Protein AF-A0A0C2HAP1-F1 (afdb_monomer_lite)

Foldseek 3Di:
DQCVVVVDDQADPPDPVVVVCVVCVVLPDQDGGDRDPPDPDDVLVVVLSVQCRDSDPVSRDDPVVSVVSCCVRVVD

Structure (mmCIF, N/CA/C/O backbone):
data_AF-A0A0C2HAP1-F1
#
_entry.id   AF-A0A0C2HAP1-F1
#
loop_
_atom_site.group_PDB
_atom_site.id
_atom_site.type_symbol
_atom_site.label_atom_id
_atom_site.label_alt_id
_atom_site.label_comp_id
_atom_site.label_asym_id
_atom_site.label_entity_id
_atom_site.label_seq_id
_atom_site.pdbx_PDB_ins_code
_atom_site.Cartn_x
_atom_site.Cartn_y
_atom_site.Cartn_z
_atom_site.occupancy
_atom_site.B_iso_or_equiv
_atom_site.auth_seq_id
_atom_site.auth_comp_id
_atom_site.auth_asym_id
_atom_site.auth_atom_id
_atom_site.pdbx_PDB_model_num
ATOM 1 N N . MET A 1 1 ? -2.601 -4.298 5.768 1.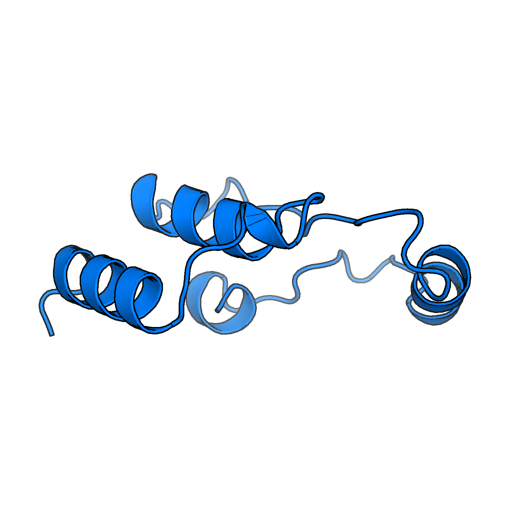00 78.25 1 MET A N 1
ATOM 2 C CA . MET A 1 1 ? -3.962 -3.734 5.942 1.00 78.25 1 MET A CA 1
ATOM 3 C C . MET A 1 1 ? -4.952 -4.375 4.978 1.00 78.25 1 MET A C 1
ATOM 5 O O . MET A 1 1 ? -5.872 -5.011 5.467 1.00 78.25 1 MET A O 1
ATOM 9 N N . TYR A 1 2 ? -4.727 -4.299 3.656 1.00 84.44 2 TYR A N 1
ATOM 10 C CA . TYR A 1 2 ? -5.565 -4.977 2.652 1.00 84.44 2 TYR A CA 1
ATOM 11 C C . TYR A 1 2 ? -5.811 -6.456 2.991 1.00 84.44 2 TYR A C 1
ATOM 13 O O . TYR A 1 2 ? -6.952 -6.857 3.177 1.00 84.44 2 TYR A O 1
ATOM 21 N N . GLU A 1 3 ? -4.745 -7.244 3.152 1.00 85.81 3 GLU A N 1
ATOM 22 C CA . GLU A 1 3 ? -4.868 -8.697 3.336 1.00 85.81 3 GLU A CA 1
ATOM 23 C C . GLU A 1 3 ? -5.654 -9.087 4.592 1.00 85.81 3 GLU A C 1
ATOM 25 O O . GLU A 1 3 ? -6.448 -10.021 4.571 1.00 85.81 3 GLU A O 1
ATOM 30 N N . ILE A 1 4 ? -5.510 -8.315 5.670 1.00 83.56 4 ILE A N 1
ATOM 31 C CA . ILE A 1 4 ? -6.258 -8.520 6.915 1.00 83.56 4 ILE A CA 1
ATOM 32 C C . ILE A 1 4 ? -7.752 -8.259 6.686 1.00 83.56 4 ILE A C 1
ATOM 34 O O . ILE A 1 4 ? -8.588 -9.061 7.093 1.00 83.56 4 ILE A O 1
ATOM 38 N N . ILE A 1 5 ? -8.075 -7.154 6.012 1.00 78.00 5 ILE A N 1
ATOM 39 C CA . ILE A 1 5 ? -9.446 -6.684 5.792 1.00 78.00 5 ILE A CA 1
ATOM 40 C C . ILE A 1 5 ? -10.186 -7.570 4.782 1.00 78.00 5 ILE A C 1
ATOM 42 O O . ILE A 1 5 ? -11.323 -7.976 5.019 1.00 78.00 5 ILE A O 1
ATOM 46 N N . PHE A 1 6 ? -9.537 -7.917 3.672 1.00 78.25 6 PHE A N 1
ATOM 47 C CA . PHE A 1 6 ? -10.147 -8.706 2.604 1.00 78.25 6 PHE A CA 1
ATOM 48 C C . PHE A 1 6 ? -9.935 -10.212 2.767 1.00 78.25 6 PHE A C 1
ATOM 50 O O . PHE A 1 6 ? -10.626 -10.982 2.102 1.00 78.25 6 PHE A O 1
ATOM 57 N N . ARG A 1 7 ? -9.058 -10.655 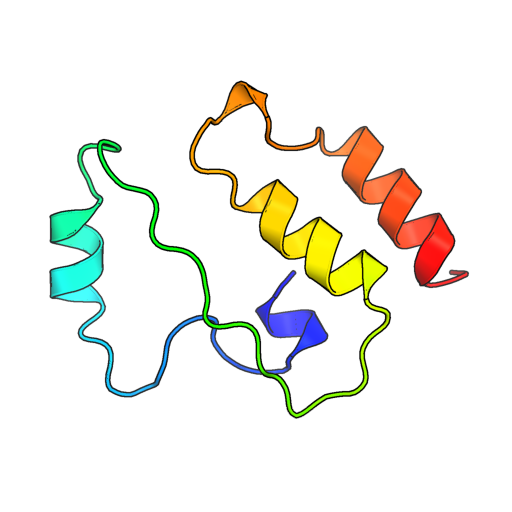3.681 1.00 83.38 7 ARG A N 1
ATOM 58 C CA . ARG A 1 7 ? -8.655 -12.068 3.852 1.00 83.38 7 ARG A CA 1
ATOM 59 C C . ARG A 1 7 ? -8.215 -12.683 2.520 1.00 83.38 7 ARG A C 1
ATOM 61 O O . ARG A 1 7 ? -8.607 -13.797 2.189 1.00 83.38 7 ARG A O 1
ATOM 68 N N . ALA A 1 8 ? -7.477 -11.897 1.743 1.00 84.25 8 ALA A N 1
ATOM 69 C CA . ALA A 1 8 ? -7.066 -12.207 0.383 1.00 84.25 8 ALA A CA 1
ATOM 70 C C . ALA A 1 8 ? -5.850 -11.367 -0.014 1.00 84.25 8 ALA A C 1
ATOM 72 O O . ALA A 1 8 ? -5.635 -10.280 0.531 1.00 84.25 8 ALA A O 1
ATOM 73 N N . LEU A 1 9 ? -5.087 -11.849 -0.991 1.00 87.06 9 LEU A N 1
ATOM 74 C CA . LEU A 1 9 ? -3.943 -11.118 -1.519 1.00 87.06 9 LEU A CA 1
ATOM 75 C C . LEU A 1 9 ? -4.392 -9.904 -2.360 1.00 87.06 9 LEU A C 1
ATOM 77 O O . LEU A 1 9 ? -5.460 -9.934 -2.973 1.00 87.06 9 LEU A O 1
ATOM 81 N N . PRO A 1 10 ? -3.598 -8.815 -2.374 1.00 84.56 10 PRO A N 1
ATOM 82 C CA . PRO A 1 10 ? -3.928 -7.568 -3.076 1.00 84.56 10 PRO A CA 1
ATOM 83 C C . PRO A 1 10 ? -3.937 -7.674 -4.604 1.00 84.56 10 PRO A C 1
ATOM 85 O O . PRO A 1 10 ? -4.540 -6.828 -5.271 1.00 84.56 10 PRO A O 1
ATOM 88 N N . PHE A 1 11 ? -3.258 -8.681 -5.147 1.00 87.94 11 PHE A N 1
ATOM 89 C CA . PHE A 1 11 ? -3.158 -8.935 -6.576 1.00 87.94 11 PHE A CA 1
ATOM 90 C C . PHE A 1 11 ? -3.789 -10.292 -6.902 1.00 87.94 11 PHE A C 1
ATOM 92 O O . PHE A 1 11 ? -3.682 -11.202 -6.078 1.00 87.94 11 PHE A O 1
ATOM 99 N N . PRO A 1 12 ? -4.441 -10.439 -8.070 1.00 86.62 12 PRO A N 1
ATOM 100 C CA . PRO A 1 12 ? -4.979 -11.721 -8.515 1.00 86.62 12 PRO A CA 1
ATOM 101 C C . PRO A 1 12 ? -3.911 -12.814 -8.559 1.00 86.62 12 PRO A C 1
ATOM 103 O O . PRO A 1 12 ? -2.768 -12.533 -8.920 1.00 86.62 12 PRO A O 1
ATOM 106 N N . ASP A 1 13 ? -4.307 -14.063 -8.315 1.00 87.50 13 ASP A N 1
ATOM 107 C CA . ASP A 1 13 ? -3.404 -15.226 -8.345 1.00 87.50 13 ASP A CA 1
ATOM 108 C C . ASP A 1 13 ? -2.730 -15.435 -9.713 1.00 87.50 13 ASP A C 1
ATOM 110 O O . ASP A 1 13 ? -1.674 -16.052 -9.810 1.00 87.50 13 ASP A O 1
ATOM 114 N N . THR A 1 14 ? -3.312 -14.891 -10.784 1.00 90.31 14 THR A N 1
ATOM 115 C CA . THR A 1 14 ? -2.753 -14.922 -12.144 1.00 90.31 14 THR A CA 1
ATOM 116 C C . THR A 1 14 ? -1.670 -13.867 -12.389 1.00 90.31 14 THR A C 1
ATOM 118 O O . THR A 1 14 ? -1.166 -13.763 -13.506 1.00 90.31 14 THR A O 1
ATOM 121 N N . THR A 1 15 ? -1.351 -13.028 -11.402 1.00 91.69 15 THR A N 1
ATOM 122 C CA . THR A 1 15 ? -0.361 -11.956 -11.553 1.00 91.69 15 THR A CA 1
ATOM 123 C C . THR A 1 15 ? 1.046 -12.535 -11.479 1.00 91.69 15 THR A C 1
ATOM 125 O O . THR A 1 15 ? 1.432 -13.093 -10.454 1.00 91.69 15 THR A O 1
ATOM 128 N N . ASP A 1 16 ? 1.847 -12.341 -12.528 1.00 93.81 16 ASP A N 1
ATOM 129 C CA . ASP A 1 16 ? 3.288 -12.591 -12.463 1.00 93.81 16 ASP A CA 1
ATOM 130 C C . ASP A 1 16 ? 3.943 -11.535 -11.558 1.00 93.81 16 ASP A C 1
ATOM 132 O O . ASP A 1 16 ? 4.178 -10.387 -11.950 1.00 93.81 16 ASP A O 1
ATOM 136 N N . ILE A 1 17 ? 4.199 -11.926 -10.310 1.00 92.31 17 ILE A N 1
ATOM 137 C CA . ILE A 1 1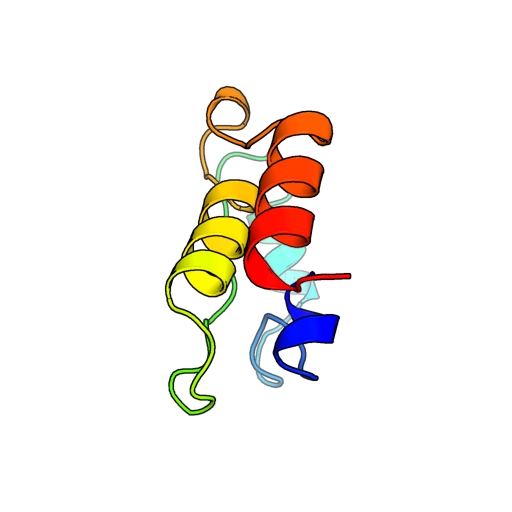7 ? 4.770 -11.045 -9.291 1.00 92.31 17 ILE A CA 1
ATOM 138 C C . ILE A 1 17 ? 6.196 -10.624 -9.655 1.00 92.31 17 ILE A C 1
ATOM 140 O O . ILE A 1 17 ? 6.578 -9.488 -9.378 1.00 92.31 17 ILE A O 1
ATOM 144 N N . THR A 1 18 ? 6.977 -11.492 -10.301 1.00 95.38 18 THR A N 1
ATOM 145 C CA . THR A 1 18 ? 8.351 -11.172 -10.697 1.00 95.38 18 THR A CA 1
ATOM 146 C C . THR A 1 18 ? 8.354 -10.079 -11.759 1.00 95.38 18 THR A C 1
ATOM 148 O O . THR A 1 18 ? 9.042 -9.070 -11.596 1.00 95.38 18 THR A O 1
ATOM 151 N N . ALA A 1 19 ? 7.527 -10.220 -12.797 1.00 94.81 19 ALA A N 1
ATOM 152 C CA . ALA A 1 19 ? 7.377 -9.194 -13.825 1.00 94.81 19 ALA A CA 1
ATOM 153 C C . ALA A 1 19 ? 6.835 -7.873 -13.250 1.00 94.81 19 ALA A C 1
ATOM 155 O O . ALA A 1 19 ? 7.309 -6.791 -13.608 1.00 94.81 19 ALA A O 1
ATOM 156 N N . LEU A 1 20 ? 5.872 -7.948 -12.324 1.00 92.44 20 LEU A N 1
ATOM 157 C CA . LEU A 1 20 ? 5.324 -6.774 -11.649 1.00 92.44 20 LEU A CA 1
ATOM 158 C C . LEU A 1 20 ? 6.408 -6.013 -10.876 1.00 92.44 20 LEU A C 1
ATOM 160 O O . LEU A 1 20 ? 6.543 -4.806 -11.077 1.00 92.44 20 LEU A O 1
ATOM 164 N N . VAL A 1 21 ? 7.185 -6.700 -10.033 1.00 92.69 21 VAL A N 1
ATOM 165 C CA . VAL A 1 21 ? 8.264 -6.089 -9.237 1.00 92.69 21 VAL A CA 1
ATOM 166 C C . VAL A 1 21 ? 9.292 -5.418 -10.143 1.00 92.69 21 VAL A C 1
ATOM 168 O O . VAL A 1 21 ? 9.630 -4.256 -9.919 1.00 92.69 21 VAL A O 1
ATOM 171 N N . GLU A 1 22 ? 9.721 -6.095 -11.210 1.00 95.81 22 GLU A N 1
ATOM 172 C CA . GLU A 1 22 ? 10.648 -5.520 -12.189 1.00 95.81 22 GLU A CA 1
ATOM 173 C C . GLU A 1 22 ? 10.098 -4.243 -12.837 1.00 95.81 22 GLU A C 1
ATOM 175 O O . GLU A 1 22 ? 10.846 -3.291 -13.058 1.00 95.81 22 GLU A O 1
ATOM 180 N N . SER A 1 23 ? 8.788 -4.185 -13.090 1.00 93.00 23 SER A N 1
ATOM 181 C CA . SER A 1 23 ? 8.144 -3.029 -13.723 1.00 93.00 23 SER A CA 1
ATOM 182 C C . SER A 1 23 ? 7.964 -1.805 -12.815 1.00 93.00 23 SER A C 1
ATOM 184 O O . SER A 1 23 ? 7.749 -0.708 -13.332 1.00 93.00 23 SER A O 1
ATOM 186 N N . ILE A 1 24 ? 8.019 -1.981 -11.487 1.00 91.44 24 ILE A N 1
ATOM 187 C CA . ILE A 1 24 ? 7.801 -0.907 -10.496 1.00 91.44 24 ILE A CA 1
ATOM 188 C C . ILE A 1 24 ? 9.061 -0.546 -9.703 1.00 91.44 24 ILE A C 1
ATOM 190 O O . ILE A 1 24 ? 9.027 0.381 -8.894 1.00 91.44 24 ILE A O 1
ATOM 194 N N . LYS A 1 25 ? 10.170 -1.271 -9.904 1.00 92.31 25 LYS A N 1
ATOM 195 C CA . LYS A 1 25 ? 11.396 -1.142 -9.098 1.00 92.31 25 LYS A CA 1
ATOM 196 C C . LYS A 1 25 ? 12.018 0.254 -9.113 1.00 92.31 25 LYS A C 1
ATOM 198 O O . LYS A 1 25 ? 12.684 0.632 -8.157 1.00 92.31 25 LYS A O 1
ATOM 203 N N . ASP A 1 26 ? 11.816 1.004 -10.193 1.00 90.56 26 ASP A N 1
ATOM 204 C CA . ASP A 1 26 ? 12.351 2.357 -10.361 1.00 90.56 26 ASP A CA 1
ATOM 205 C C . ASP A 1 26 ? 11.490 3.434 -9.678 1.00 90.56 26 ASP A C 1
ATOM 207 O O . ASP A 1 26 ? 11.855 4.608 -9.671 1.00 90.56 26 ASP A O 1
ATOM 211 N N . GLY A 1 27 ? 10.346 3.049 -9.102 1.00 84.94 27 GLY A N 1
ATOM 212 C CA . GLY A 1 27 ? 9.416 3.958 -8.439 1.00 84.94 27 GLY A CA 1
ATOM 213 C C . GLY A 1 27 ? 8.655 4.890 -9.386 1.00 84.94 27 GLY A C 1
ATOM 214 O O . GLY A 1 27 ? 7.888 5.725 -8.912 1.00 84.94 27 GLY A O 1
ATOM 215 N N . SER A 1 28 ? 8.809 4.748 -10.708 1.00 85.31 28 SER A N 1
ATOM 216 C CA . SER A 1 28 ? 8.111 5.570 -11.710 1.00 85.31 28 SER A CA 1
ATOM 217 C C . SER A 1 28 ? 6.609 5.288 -11.765 1.00 85.31 28 SER A C 1
ATOM 219 O O . SER A 1 28 ? 5.823 6.103 -12.253 1.00 85.31 28 SER A O 1
ATOM 221 N N . LYS A 1 29 ? 6.200 4.117 -11.271 1.00 85.38 29 LYS A N 1
ATOM 222 C CA . LYS A 1 29 ? 4.828 3.625 -11.309 1.00 85.38 29 LYS A CA 1
ATOM 223 C C . LYS A 1 29 ? 4.415 3.104 -9.947 1.00 85.38 29 LYS A C 1
ATOM 225 O O . LYS A 1 29 ? 5.179 2.450 -9.243 1.00 85.38 29 LYS A O 1
ATOM 230 N N . VAL A 1 30 ? 3.149 3.333 -9.622 1.00 85.44 30 VAL A N 1
ATOM 231 C CA . VAL A 1 30 ? 2.493 2.736 -8.461 1.00 85.44 30 VAL A CA 1
ATOM 232 C C . VAL A 1 30 ? 1.331 1.897 -8.957 1.00 85.44 30 VAL A C 1
ATOM 234 O O . VAL A 1 30 ? 0.382 2.413 -9.545 1.00 85.44 30 VAL A O 1
ATOM 237 N N . VAL A 1 31 ? 1.413 0.592 -8.716 1.00 87.81 31 VAL A N 1
ATOM 238 C CA . VAL A 1 31 ? 0.341 -0.352 -9.036 1.00 87.81 31 VAL A CA 1
ATOM 239 C C . VAL A 1 31 ? -0.517 -0.532 -7.793 1.00 87.81 31 V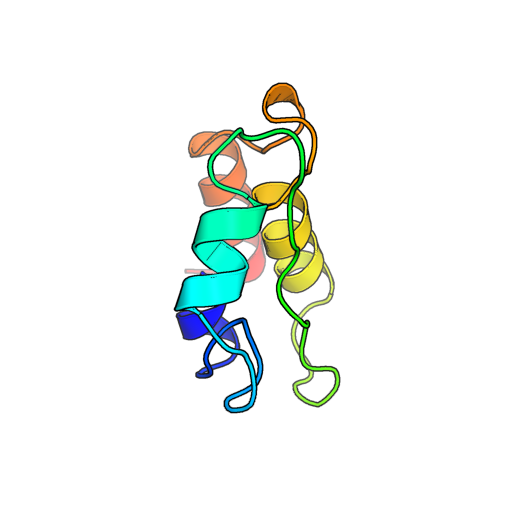AL A C 1
ATOM 241 O O . VAL A 1 31 ? -0.017 -0.922 -6.739 1.00 87.81 31 VAL A O 1
ATOM 244 N N . LYS A 1 32 ? -1.802 -0.191 -7.913 1.00 82.88 32 LYS A N 1
ATOM 245 C CA . LYS A 1 32 ? -2.786 -0.290 -6.830 1.00 82.88 32 LYS A CA 1
ATOM 246 C C . LYS A 1 32 ? -3.328 -1.723 -6.718 1.00 82.88 32 LYS A C 1
ATOM 248 O O . LYS A 1 32 ? -3.402 -2.418 -7.730 1.00 82.88 32 LYS A O 1
ATOM 253 N N . PRO A 1 33 ? -3.746 -2.156 -5.520 1.00 77.88 33 PRO A N 1
ATOM 254 C CA . PRO A 1 33 ? -4.365 -3.454 -5.319 1.00 77.88 33 PRO A CA 1
ATOM 255 C C . PRO A 1 33 ? -5.761 -3.449 -5.936 1.00 77.88 33 PRO A C 1
ATOM 257 O O . PRO A 1 33 ? -6.439 -2.416 -5.961 1.00 77.88 33 PRO A O 1
ATOM 260 N N . GLN A 1 34 ? -6.231 -4.610 -6.378 1.00 79.38 34 GLN A N 1
ATOM 261 C CA . GLN A 1 34 ? -7.612 -4.733 -6.824 1.00 79.38 34 GLN A CA 1
ATOM 262 C C . GLN A 1 34 ? -8.519 -4.800 -5.596 1.00 79.38 34 GLN A C 1
ATOM 264 O O . GLN A 1 34 ? -8.512 -5.784 -4.864 1.00 79.38 34 GLN A O 1
ATOM 269 N N . ILE A 1 35 ? -9.307 -3.761 -5.334 1.00 73.81 35 ILE A N 1
ATOM 270 C CA . ILE A 1 35 ? -10.251 -3.768 -4.211 1.00 73.81 35 ILE A CA 1
ATOM 271 C C . ILE A 1 35 ? -11.430 -4.681 -4.556 1.00 73.81 35 ILE A C 1
ATOM 273 O O . ILE A 1 35 ? -12.112 -4.476 -5.559 1.00 73.81 35 ILE A O 1
ATOM 277 N N . GLN A 1 36 ? -11.662 -5.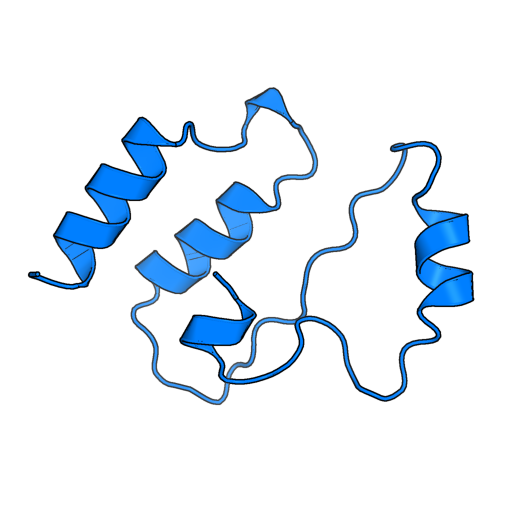705 -3.732 1.00 71.81 36 GLN A N 1
ATOM 278 C CA . GLN A 1 36 ? -12.741 -6.664 -3.960 1.00 71.81 36 GLN A CA 1
ATOM 279 C C . GLN A 1 36 ? -14.100 -6.024 -3.667 1.00 71.81 36 GLN A C 1
ATOM 281 O O . GLN A 1 36 ? -14.378 -5.631 -2.536 1.00 71.81 36 GLN A O 1
ATOM 286 N N . SER A 1 37 ? -14.971 -5.982 -4.676 1.00 66.19 37 SER A N 1
ATOM 287 C CA . SER A 1 37 ? -16.333 -5.427 -4.600 1.00 66.19 37 SER A CA 1
ATOM 288 C C . SER A 1 37 ? -17.283 -6.263 -3.730 1.00 66.19 37 SER A C 1
ATOM 290 O O . SER A 1 37 ? -18.360 -5.810 -3.357 1.00 66.19 37 SER A O 1
ATOM 292 N N . ASN A 1 38 ? -16.891 -7.504 -3.429 1.00 62.03 38 ASN A N 1
ATOM 293 C CA . ASN A 1 38 ? -17.790 -8.566 -2.977 1.00 62.03 38 ASN A CA 1
ATOM 294 C C . ASN A 1 38 ? -17.941 -8.620 -1.449 1.00 62.03 38 ASN A C 1
ATOM 296 O O . ASN A 1 38 ? -18.708 -9.430 -0.933 1.00 62.03 38 ASN A O 1
ATOM 300 N N . LYS A 1 39 ? -17.191 -7.794 -0.712 1.00 60.31 39 LYS A N 1
ATOM 301 C CA . LYS A 1 39 ? -17.284 -7.699 0.746 1.00 60.31 39 LYS A CA 1
ATOM 302 C C . LYS A 1 39 ? -17.808 -6.317 1.099 1.00 60.31 39 LYS A C 1
ATOM 304 O O . LYS A 1 39 ? -17.155 -5.323 0.803 1.00 60.31 39 LYS A O 1
ATOM 309 N N . VAL A 1 40 ? -18.988 -6.272 1.722 1.00 55.72 40 VAL A N 1
ATOM 310 C CA . VAL A 1 40 ? -19.591 -5.051 2.277 1.00 55.72 40 VAL A CA 1
ATOM 311 C C . VAL A 1 40 ? -18.707 -4.575 3.428 1.00 55.72 40 VAL A C 1
ATOM 313 O O . VAL A 1 40 ? -18.912 -4.917 4.588 1.00 55.72 40 VAL A O 1
ATOM 316 N N . LEU A 1 41 ? -17.650 -3.851 3.087 1.00 62.56 41 LEU A N 1
ATOM 317 C CA . LEU A 1 41 ? -16.796 -3.144 4.025 1.00 62.56 41 LEU A CA 1
ATOM 318 C C . LEU A 1 41 ? -17.232 -1.689 4.073 1.00 62.56 41 LEU A C 1
ATOM 320 O O . LEU A 1 41 ? -17.722 -1.141 3.085 1.00 62.56 41 LEU A O 1
ATOM 324 N N . ASN A 1 42 ? -17.030 -1.061 5.230 1.00 69.50 42 ASN A N 1
ATOM 325 C CA . ASN A 1 42 ? -17.208 0.375 5.361 1.00 69.50 42 ASN A CA 1
ATOM 326 C C . ASN A 1 42 ? -16.368 1.071 4.268 1.00 69.50 42 ASN A C 1
ATOM 328 O O . ASN A 1 42 ? -15.157 0.841 4.161 1.00 69.50 42 ASN A O 1
ATOM 332 N N . MET A 1 43 ? -17.035 1.880 3.443 1.00 69.12 43 MET A N 1
ATOM 333 C CA . MET A 1 43 ? -16.453 2.615 2.317 1.00 69.12 43 MET A CA 1
ATOM 334 C C . MET A 1 43 ? -15.225 3.434 2.760 1.00 69.12 43 MET A C 1
ATOM 336 O O . MET A 1 43 ? -14.251 3.547 2.019 1.00 69.12 43 MET A O 1
ATOM 340 N N . ASP A 1 44 ? -15.202 3.874 4.018 1.00 77.62 44 ASP A N 1
ATOM 341 C CA . ASP A 1 44 ? -14.109 4.640 4.608 1.00 77.62 44 ASP A CA 1
ATOM 342 C C . ASP A 1 44 ? -12.828 3.823 4.846 1.00 77.62 44 ASP A C 1
ATOM 344 O O . ASP A 1 44 ? -11.723 4.329 4.645 1.00 77.62 44 ASP A O 1
ATOM 348 N N . LEU A 1 45 ? -12.937 2.539 5.214 1.00 78.81 45 LEU A N 1
ATOM 349 C CA . LEU A 1 45 ? -11.766 1.655 5.338 1.00 78.81 45 LEU A CA 1
ATOM 350 C C . LEU A 1 45 ? -11.166 1.339 3.967 1.00 78.81 45 LEU A C 1
ATOM 352 O O . LEU A 1 45 ? -9.948 1.239 3.822 1.00 78.81 45 LEU A O 1
ATOM 356 N N . THR A 1 46 ? -12.021 1.216 2.954 1.00 81.62 46 THR A N 1
ATOM 357 C CA . THR A 1 46 ? -11.598 1.029 1.564 1.00 81.62 46 THR A CA 1
ATOM 358 C C . THR A 1 46 ? -10.822 2.248 1.062 1.00 81.62 46 THR A C 1
ATOM 360 O O . THR A 1 46 ? -9.732 2.098 0.503 1.00 81.62 46 THR A O 1
ATOM 363 N N . ASN A 1 47 ? -11.330 3.452 1.338 1.00 85.00 47 ASN A N 1
ATOM 364 C CA . ASN A 1 47 ? -10.655 4.707 1.010 1.00 85.00 47 ASN A CA 1
ATOM 365 C C . ASN A 1 47 ? -9.320 4.847 1.753 1.00 85.00 47 ASN A C 1
ATOM 367 O O . ASN A 1 47 ? -8.311 5.169 1.133 1.00 85.00 47 ASN A O 1
ATOM 371 N N . LEU A 1 48 ? -9.267 4.490 3.043 1.00 87.19 48 LEU A N 1
ATOM 372 C CA . LEU A 1 48 ? -8.024 4.509 3.820 1.00 87.19 48 LEU A CA 1
ATOM 373 C C . LEU A 1 48 ? -6.928 3.629 3.196 1.00 87.19 48 LEU A C 1
ATOM 375 O O . LEU A 1 48 ? -5.766 4.033 3.141 1.00 87.19 48 LEU A O 1
ATOM 379 N N . ILE A 1 49 ? -7.279 2.432 2.714 1.00 86.50 49 ILE A N 1
ATOM 380 C CA . ILE A 1 49 ? -6.331 1.542 2.025 1.00 86.50 49 ILE A CA 1
ATOM 381 C C . ILE A 1 49 ? -5.843 2.178 0.719 1.00 86.50 49 ILE A C 1
ATOM 383 O O . ILE A 1 49 ? -4.647 2.115 0.426 1.00 86.50 49 ILE A O 1
ATOM 387 N N . ALA A 1 50 ? -6.741 2.795 -0.053 1.00 85.94 50 ALA A N 1
ATOM 388 C CA . ALA A 1 50 ? -6.386 3.475 -1.295 1.00 85.94 50 ALA A CA 1
ATOM 389 C C . ALA A 1 50 ? -5.446 4.670 -1.051 1.00 85.94 50 ALA A C 1
ATOM 391 O O . ALA A 1 50 ? -4.469 4.831 -1.784 1.00 85.94 50 ALA A O 1
ATOM 392 N N . ASP A 1 51 ? -5.688 5.450 0.005 1.00 90.31 51 ASP A N 1
ATOM 393 C CA . ASP A 1 51 ? -4.853 6.589 0.404 1.00 90.31 51 ASP A CA 1
ATOM 394 C C . ASP A 1 51 ? -3.457 6.145 0.857 1.00 90.31 51 ASP A C 1
ATOM 396 O O . ASP A 1 51 ? -2.451 6.762 0.502 1.00 90.31 51 ASP A O 1
ATOM 400 N N . CYS A 1 52 ? -3.362 5.028 1.586 1.00 90.75 52 CYS A N 1
ATOM 401 C CA . CYS A 1 52 ? -2.072 4.429 1.950 1.00 90.75 52 CYS A CA 1
ATOM 402 C C . C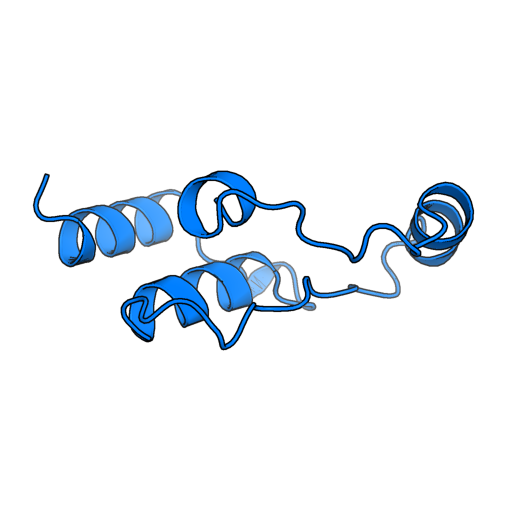YS A 1 52 ? -1.253 4.012 0.719 1.00 90.75 52 CYS A C 1
ATOM 404 O O . CYS A 1 52 ? -0.025 3.980 0.777 1.00 90.75 52 CYS A O 1
ATOM 406 N N . TRP A 1 53 ? -1.924 3.724 -0.397 1.00 88.69 53 TRP A N 1
ATOM 407 C CA . TRP A 1 53 ? -1.319 3.312 -1.660 1.00 88.69 53 TRP A CA 1
ATOM 408 C C . TRP A 1 53 ? -1.301 4.438 -2.705 1.00 88.69 53 TRP A C 1
ATOM 410 O O . TRP A 1 53 ? -1.361 4.193 -3.915 1.00 88.69 53 TRP A O 1
ATOM 420 N N . ASN A 1 54 ? -1.234 5.696 -2.258 1.00 89.25 54 ASN A N 1
ATOM 421 C CA . ASN A 1 54 ? -1.182 6.833 -3.169 1.00 89.25 54 ASN A CA 1
ATOM 422 C C . ASN A 1 54 ? 0.087 6.797 -4.046 1.00 89.25 54 ASN A C 1
ATOM 424 O O . ASN A 1 54 ? 1.184 6.461 -3.582 1.00 89.25 54 ASN A O 1
ATOM 428 N N . GLY A 1 55 ? -0.078 7.156 -5.323 1.00 86.81 55 GLY A N 1
ATOM 429 C CA . GLY A 1 55 ? 1.013 7.273 -6.290 1.00 86.81 55 GLY A CA 1
ATOM 430 C C . GLY A 1 55 ? 2.052 8.311 -5.875 1.00 86.81 55 GLY A C 1
ATOM 431 O O . GLY A 1 55 ? 3.247 8.089 -6.035 1.00 86.81 55 GLY A O 1
ATOM 432 N N . THR A 1 56 ? 1.594 9.401 -5.264 1.00 89.12 56 THR A N 1
ATOM 433 C CA . THR A 1 56 ? 2.441 10.450 -4.702 1.00 89.12 56 THR A CA 1
ATOM 434 C C . THR A 1 56 ? 2.745 10.121 -3.236 1.00 89.12 56 THR A C 1
ATOM 436 O O . THR A 1 56 ? 1.806 10.080 -2.434 1.00 89.12 56 THR A O 1
ATOM 439 N N . PRO A 1 57 ? 4.020 9.901 -2.850 1.00 89.06 57 PRO A N 1
ATOM 440 C CA . PRO A 1 57 ? 4.386 9.554 -1.475 1.00 89.06 57 PRO A CA 1
ATOM 441 C C . PRO A 1 57 ? 3.854 10.536 -0.428 1.00 89.06 57 PRO A C 1
ATOM 443 O O . PRO A 1 57 ? 3.329 10.102 0.593 1.00 89.06 57 PRO A O 1
ATOM 446 N N . GLU A 1 58 ? 3.861 11.834 -0.734 1.00 92.81 58 GLU A N 1
ATOM 447 C CA . GLU A 1 58 ? 3.533 12.874 0.257 1.00 92.81 58 GLU A CA 1
ATOM 448 C C . GLU A 1 58 ? 2.034 13.024 0.508 1.00 92.81 58 GLU A C 1
ATOM 450 O O . GLU A 1 58 ? 1.610 13.637 1.484 1.00 92.81 58 GLU A O 1
ATOM 455 N N . MET A 1 59 ? 1.225 12.422 -0.363 1.00 92.75 59 MET A N 1
ATOM 456 C CA . MET A 1 59 ? -0.219 12.318 -0.185 1.00 92.75 59 MET A CA 1
ATOM 457 C C . MET A 1 59 ? -0.604 11.114 0.682 1.00 92.75 59 MET A C 1
ATOM 459 O O . MET A 1 59 ? -1.770 10.984 1.057 1.00 92.75 59 MET A O 1
ATOM 463 N N . ARG A 1 60 ? 0.338 10.212 0.997 1.00 93.69 60 ARG A N 1
ATOM 464 C CA . ARG A 1 60 ? 0.062 9.052 1.850 1.00 93.69 60 ARG A CA 1
ATOM 465 C C . ARG A 1 60 ? -0.109 9.516 3.301 1.00 93.69 60 ARG A C 1
ATOM 467 O O . ARG A 1 60 ? 0.677 10.328 3.792 1.00 93.69 60 ARG A O 1
ATOM 474 N N . PRO A 1 61 ? -1.115 9.006 4.026 1.00 94.56 61 PRO A N 1
ATOM 475 C CA . PRO A 1 61 ? -1.361 9.417 5.397 1.00 94.56 61 PRO A CA 1
ATOM 476 C C . PRO A 1 61 ? -0.224 8.975 6.323 1.00 94.56 61 PRO A C 1
ATOM 478 O O . PRO A 1 61 ? 0.335 7.886 6.193 1.00 94.56 61 PRO A O 1
ATOM 481 N N . SER A 1 62 ? 0.068 9.797 7.330 1.00 95.56 62 SER A N 1
ATOM 482 C CA . SER A 1 62 ? 0.987 9.414 8.402 1.00 95.56 62 SER A CA 1
ATOM 483 C C . SER A 1 62 ? 0.417 8.272 9.246 1.00 95.56 62 SER A C 1
ATOM 485 O O . SER A 1 62 ? -0.801 8.119 9.377 1.00 95.56 62 SER A O 1
ATOM 487 N N . LEU A 1 63 ? 1.290 7.524 9.925 1.00 93.38 63 LEU A N 1
ATOM 488 C CA . LEU A 1 63 ? 0.865 6.454 10.832 1.00 93.38 63 LEU A CA 1
ATOM 489 C C . LEU A 1 63 ? -0.099 6.955 11.923 1.00 93.38 63 LEU A C 1
ATOM 491 O O . LEU A 1 63 ? -1.058 6.267 12.268 1.00 93.38 63 LEU A O 1
ATOM 495 N N . ARG A 1 64 ? 0.097 8.187 12.415 1.00 94.44 64 ARG A N 1
ATOM 496 C CA . ARG A 1 64 ? -0.818 8.834 13.369 1.00 94.44 64 ARG A CA 1
ATOM 497 C C . ARG A 1 64 ? -2.218 9.021 12.776 1.00 94.44 64 ARG A C 1
ATOM 499 O O . ARG A 1 64 ? -3.201 8.749 13.458 1.00 94.44 64 ARG A O 1
ATOM 506 N N . ARG A 1 65 ? -2.318 9.466 11.517 1.00 91.94 65 ARG A N 1
ATOM 507 C CA . ARG A 1 65 ? -3.600 9.641 10.815 1.00 91.94 65 ARG A CA 1
ATOM 508 C C . ARG A 1 65 ? -4.277 8.298 10.551 1.00 91.94 65 ARG A C 1
ATOM 510 O O . ARG A 1 65 ? -5.482 8.188 10.752 1.00 91.94 65 ARG A O 1
ATOM 517 N N . ILE A 1 66 ? -3.505 7.284 10.160 1.00 91.25 66 ILE A N 1
ATOM 518 C CA . ILE A 1 66 ? -3.998 5.914 9.976 1.00 91.25 66 ILE A CA 1
ATOM 519 C C . ILE A 1 66 ? -4.597 5.387 11.283 1.00 91.25 66 ILE A C 1
ATOM 521 O O . ILE A 1 66 ? -5.729 4.918 11.271 1.00 91.25 66 ILE A O 1
ATOM 525 N N . LYS A 1 67 ? -3.881 5.517 12.407 1.00 89.75 67 LYS A N 1
ATOM 526 C CA . LYS A 1 67 ? -4.355 5.071 13.725 1.00 89.75 67 LYS A CA 1
ATOM 527 C C . LYS A 1 67 ? -5.697 5.709 14.099 1.00 89.75 67 LYS A C 1
ATOM 529 O O . LYS A 1 67 ? -6.633 4.978 14.394 1.00 89.75 67 LYS A O 1
ATOM 534 N N . LEU A 1 68 ? -5.813 7.036 13.988 1.00 89.31 68 LEU A N 1
ATOM 535 C CA . LEU A 1 68 ? -7.062 7.755 14.284 1.00 89.31 68 LEU A CA 1
ATOM 536 C C . LEU A 1 68 ? -8.236 7.274 13.421 1.00 89.31 68 LEU A C 1
ATOM 538 O O . LEU A 1 68 ? -9.339 7.084 13.927 1.00 89.31 68 LEU A O 1
ATOM 542 N N . ASN A 1 69 ? -8.002 7.067 12.122 1.00 86.31 69 ASN A N 1
ATOM 543 C CA . ASN A 1 69 ? -9.023 6.542 11.217 1.00 86.31 69 ASN A CA 1
ATOM 544 C C . ASN A 1 69 ? -9.447 5.126 11.638 1.00 86.31 69 ASN A C 1
ATOM 546 O O . ASN A 1 69 ? -10.632 4.860 11.796 1.00 86.31 69 ASN A O 1
ATOM 550 N N . VAL A 1 70 ? -8.490 4.227 11.881 1.00 85.44 70 VAL A N 1
ATOM 551 C CA . VAL A 1 70 ? -8.781 2.844 12.291 1.00 85.44 70 VAL A CA 1
ATOM 552 C C . VAL A 1 70 ? -9.550 2.792 13.617 1.00 85.44 70 VAL A C 1
ATOM 554 O O . VAL A 1 70 ? -10.542 2.075 13.689 1.00 85.44 70 VAL A O 1
ATOM 557 N N . GLU A 1 71 ? -9.152 3.568 14.630 1.00 86.94 71 GLU A N 1
ATOM 558 C CA . GLU A 1 71 ? -9.860 3.666 15.921 1.00 86.94 71 GLU A CA 1
ATOM 559 C C . GLU A 1 71 ? -11.300 4.169 15.741 1.00 86.94 71 GLU A C 1
ATOM 561 O O . GLU A 1 71 ? -12.239 3.599 16.297 1.00 86.94 71 GLU A O 1
ATOM 566 N N . THR A 1 72 ? -11.492 5.182 14.889 1.00 82.75 72 THR A N 1
ATOM 567 C CA . THR A 1 72 ? -12.822 5.722 14.564 1.00 82.75 72 THR A CA 1
ATOM 568 C C . THR A 1 72 ? -13.730 4.655 13.945 1.00 82.75 72 THR A C 1
ATOM 570 O O . THR A 1 72 ? -14.913 4.580 14.281 1.00 82.75 72 THR A O 1
ATOM 573 N N . TYR A 1 73 ? -13.195 3.816 13.051 1.00 75.94 73 TYR A N 1
ATOM 574 C CA . TYR A 1 73 ? -14.000 2.857 12.288 1.00 75.94 73 TYR A CA 1
ATOM 575 C C . TYR A 1 73 ? -14.188 1.507 12.973 1.00 75.94 73 TYR A C 1
ATOM 577 O O . TYR A 1 73 ? -15.235 0.885 12.799 1.00 75.94 73 TYR A O 1
ATOM 585 N N . LEU A 1 74 ? -13.196 1.034 13.727 1.00 73.38 74 LEU A N 1
ATOM 586 C CA . LEU A 1 74 ? -13.244 -0.284 14.358 1.00 73.38 74 LEU A CA 1
ATOM 587 C C . LEU A 1 74 ? -13.817 -0.261 15.783 1.00 73.38 74 LEU A C 1
ATOM 589 O O . LEU A 1 74 ? -14.072 -1.338 16.312 1.00 73.38 74 LEU A O 1
ATOM 593 N N . LYS A 1 75 ? -14.074 0.921 16.375 1.00 67.44 75 LYS A N 1
ATOM 594 C CA . LYS A 1 75 ? -14.617 1.088 17.744 1.00 67.44 75 LYS A CA 1
ATOM 595 C C . LYS A 1 75 ? -13.952 0.156 18.778 1.00 67.44 75 LYS A C 1
ATOM 597 O O . LYS A 1 75 ? -14.640 -0.411 19.627 1.00 67.44 75 LYS A O 1
ATOM 602 N N . VAL A 1 76 ? -12.639 -0.039 18.657 1.00 56.69 76 VAL A N 1
ATOM 603 C CA . VAL A 1 76 ? -11.798 -0.808 19.595 1.00 56.69 76 VAL A CA 1
ATOM 604 C C . VAL A 1 76 ? -11.212 0.097 20.658 1.00 56.69 76 VAL A C 1
ATOM 606 O O . VAL A 1 76 ? -10.883 1.254 20.314 1.00 56.69 76 VAL A O 1
#

InterPro domains:
  IPR011009 Protein kinase-like domain superfamily [SSF56112] (1-66)

pLDDT: mean 84.17, std 9.56, range [55.72, 95.81]

Secondary structure (DSSP, 8-state):
-HHHHHSS-SS-TT--HHHHHHHHTTSS--PPP---TTS---HHHHHHHHHHT-SSGGGSPPHHHHHHHHHHHH--

Organism: NCBI:txid51022

Sequence (76 aa):
MYEIIFRALPFPDTTDITALVESIKDGSKVVKPQIQSNKVLNMDLTNLIADCWNGTPEMRPSLRRIKLNVETYLKV

Radius of gyration: 13.82 Å; chains: 1; bounding box: 32×28×33 Å